Protein AF-A0A497H1S4-F1 (afdb_monomer_lite)

Sequence (123 aa):
MNADQVMNKVVSPHAVWRRMRQLTGRKIEKRAVFELVCHVERQIDRIILRSMEEFEALNEAREVQGLRQKVMIDGTCVAHAIKNMYSDSIYIVPEKGGGDRKESGDDEERHPQLKRSEVFGYG

Secondary structure (DSSP, 8-state):
--GGG----SS-HHHHHHHHHHHH-S---HHHHHHHHHHHHHHHHHHHHHHHHHHHHHHHHHHHTTPPPP-S--HHHHHHHHHHHHTTTT---------------------------------

Structure (mmCIF, N/CA/C/O backbone):
data_AF-A0A497H1S4-F1
#
_entry.id   AF-A0A497H1S4-F1
#
loop_
_atom_site.group_PDB
_atom_site.id
_atom_site.type_symbol
_atom_site.label_atom_id
_atom_site.label_alt_id
_atom_site.label_comp_id
_atom_site.label_asym_id
_atom_site.label_entity_id
_atom_site.label_seq_id
_atom_site.pdbx_PDB_ins_code
_atom_site.Cartn_x
_atom_site.Cartn_y
_atom_site.Cartn_z
_atom_site.occupancy
_atom_site.B_iso_or_equiv
_atom_site.auth_seq_id
_atom_site.auth_comp_id
_atom_site.auth_asym_id
_atom_site.auth_atom_id
_atom_site.pdbx_PDB_model_num
ATOM 1 N N . MET A 1 1 ? -12.106 -28.508 1.057 1.00 40.06 1 MET A N 1
ATOM 2 C CA . MET A 1 1 ? -10.913 -27.841 1.623 1.00 40.06 1 MET A CA 1
ATOM 3 C C . MET A 1 1 ? -11.179 -26.345 1.544 1.00 40.06 1 MET A C 1
ATOM 5 O O . MET A 1 1 ? -11.378 -25.857 0.442 1.00 40.06 1 MET A O 1
ATOM 9 N N . ASN A 1 2 ? -11.342 -25.664 2.684 1.00 40.78 2 ASN A N 1
ATOM 10 C CA . ASN A 1 2 ? -11.758 -24.255 2.731 1.00 40.78 2 ASN A CA 1
ATOM 11 C C . ASN A 1 2 ? -10.594 -23.337 2.344 1.00 40.78 2 ASN A C 1
ATOM 13 O O . ASN A 1 2 ? -9.604 -23.268 3.068 1.00 40.78 2 ASN A O 1
ATOM 17 N N . ALA A 1 3 ? -10.739 -22.621 1.229 1.00 43.22 3 ALA A N 1
ATOM 18 C CA . ALA A 1 3 ? -9.769 -21.641 0.736 1.00 43.22 3 ALA A CA 1
ATOM 19 C C . ALA A 1 3 ? -9.710 -20.350 1.585 1.00 43.22 3 ALA A C 1
ATOM 21 O O . ALA A 1 3 ? -8.822 -19.528 1.392 1.00 43.22 3 ALA A O 1
ATOM 22 N N . ASP A 1 4 ? -10.603 -20.189 2.567 1.00 47.84 4 ASP A N 1
ATOM 23 C CA . ASP A 1 4 ? -10.768 -18.940 3.325 1.00 47.84 4 ASP A CA 1
ATOM 24 C C . ASP A 1 4 ? -9.892 -18.803 4.583 1.00 47.84 4 ASP A C 1
ATOM 26 O O . ASP A 1 4 ? -9.973 -17.793 5.284 1.00 47.84 4 ASP A O 1
ATOM 30 N N . GLN A 1 5 ? -9.059 -19.796 4.920 1.00 41.34 5 GLN A N 1
ATOM 31 C CA . GLN A 1 5 ? -8.368 -19.832 6.222 1.00 41.34 5 GLN A CA 1
ATOM 32 C C . GLN A 1 5 ? -6.869 -19.508 6.217 1.00 41.34 5 GLN A C 1
ATOM 34 O O . GLN A 1 5 ? -6.248 -19.563 7.276 1.00 41.34 5 GLN A O 1
ATOM 39 N N . VAL A 1 6 ? -6.288 -19.090 5.087 1.00 44.25 6 VAL A N 1
ATOM 40 C CA . VAL A 1 6 ? -4.868 -18.677 5.024 1.00 44.25 6 VAL A CA 1
ATOM 41 C C . VAL A 1 6 ? -4.713 -17.236 4.526 1.00 44.25 6 VAL A C 1
ATOM 43 O O . VAL A 1 6 ? -3.748 -16.887 3.857 1.00 44.25 6 VAL A O 1
ATOM 46 N N . MET A 1 7 ? -5.649 -16.353 4.881 1.00 46.69 7 MET A N 1
ATOM 47 C CA . MET A 1 7 ? -5.343 -14.923 4.885 1.00 46.69 7 MET A CA 1
ATOM 48 C C . MET A 1 7 ? -4.631 -14.599 6.196 1.00 46.69 7 MET A C 1
ATOM 50 O O . MET A 1 7 ? -5.265 -14.394 7.234 1.00 46.69 7 MET A O 1
ATOM 54 N N . ASN A 1 8 ? -3.297 -14.574 6.153 1.00 51.38 8 ASN A N 1
ATOM 55 C CA . ASN A 1 8 ? -2.499 -13.845 7.133 1.00 51.38 8 ASN A CA 1
ATOM 56 C C . ASN A 1 8 ? -3.008 -12.399 7.139 1.00 51.38 8 ASN A C 1
ATOM 58 O O . ASN A 1 8 ? -2.667 -11.619 6.255 1.00 51.38 8 ASN A O 1
ATOM 62 N N . LYS A 1 9 ? -3.885 -12.062 8.091 1.00 57.53 9 LYS A N 1
ATOM 63 C CA . LYS A 1 9 ? -4.455 -10.717 8.199 1.00 57.53 9 LYS A CA 1
ATOM 64 C C . LYS A 1 9 ? -3.319 -9.739 8.452 1.00 57.53 9 LYS A C 1
ATOM 66 O O . LYS A 1 9 ? -2.722 -9.750 9.529 1.00 57.53 9 LYS A O 1
ATOM 71 N N . VAL A 1 10 ? -3.025 -8.917 7.448 1.00 71.00 10 VAL A N 1
ATOM 72 C CA . VAL A 1 10 ? -1.909 -7.960 7.449 1.00 71.00 10 VAL A CA 1
ATOM 73 C C . VAL A 1 10 ? -2.091 -6.930 8.570 1.00 71.00 10 VAL A C 1
ATOM 75 O O . VAL A 1 10 ? -1.118 -6.416 9.119 1.00 71.00 10 VAL A O 1
ATOM 78 N N . VAL A 1 11 ? -3.342 -6.674 8.974 1.00 83.44 11 VAL A N 1
ATOM 79 C CA . VAL A 1 11 ? -3.693 -5.711 10.019 1.00 83.44 11 VAL A CA 1
ATOM 80 C C . VAL A 1 11 ? -4.506 -6.382 11.129 1.00 83.44 11 VAL A C 1
ATOM 82 O O . VAL A 1 11 ? -5.591 -6.911 10.907 1.00 83.44 11 VAL A O 1
ATOM 85 N N . SER A 1 12 ? -4.012 -6.322 12.371 1.00 91.75 12 SER A N 1
ATOM 86 C CA . SER A 1 12 ? -4.711 -6.881 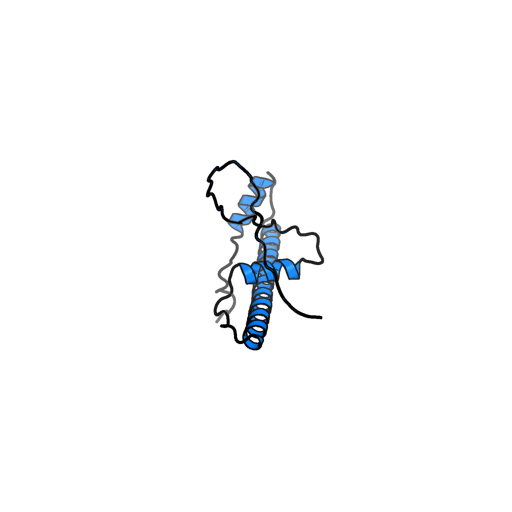13.538 1.00 91.75 12 SER A CA 1
ATOM 87 C C . SER A 1 12 ? -5.894 -6.001 13.975 1.00 91.75 12 SER A C 1
ATOM 89 O O . SER A 1 12 ? -5.669 -4.881 14.454 1.00 91.75 12 SER A O 1
ATOM 91 N N . PRO A 1 13 ? -7.151 -6.499 13.945 1.00 92.56 13 PRO A N 1
ATOM 92 C CA . PRO A 1 13 ? -8.311 -5.717 14.381 1.00 92.56 13 PRO A CA 1
ATOM 93 C C . PRO A 1 13 ? -8.228 -5.282 15.845 1.00 92.56 13 PRO A C 1
ATOM 95 O O . PRO A 1 13 ? -8.664 -4.191 16.205 1.00 92.56 13 PRO A O 1
ATOM 98 N N . HIS A 1 14 ? -7.628 -6.106 16.708 1.00 93.38 14 HIS A N 1
ATOM 99 C CA . HIS A 1 14 ? -7.478 -5.764 18.120 1.00 93.38 14 HIS A CA 1
ATOM 100 C C . HIS A 1 14 ? -6.514 -4.586 18.329 1.00 93.38 14 HIS A C 1
ATOM 102 O O . HIS A 1 14 ? -6.788 -3.706 19.149 1.00 93.38 14 HIS A O 1
ATOM 108 N N . ALA A 1 15 ? -5.412 -4.544 17.571 1.00 93.81 15 ALA A N 1
ATOM 109 C CA . ALA A 1 15 ? -4.461 -3.437 17.622 1.00 93.81 15 ALA A CA 1
ATOM 110 C C . ALA A 1 15 ? -5.105 -2.126 17.144 1.00 93.81 15 ALA A C 1
ATOM 112 O O . ALA A 1 15 ? -4.981 -1.102 17.819 1.00 93.81 15 ALA A O 1
ATOM 113 N N . VAL A 1 16 ? -5.869 -2.179 16.046 1.00 95.06 16 VAL A N 1
ATOM 114 C CA . VAL A 1 16 ? -6.613 -1.026 15.515 1.00 95.06 16 VAL A CA 1
ATOM 115 C C . VAL A 1 16 ? -7.648 -0.530 16.526 1.00 95.06 16 VAL A C 1
ATOM 117 O O . VAL A 1 16 ? -7.634 0.647 16.881 1.00 95.06 16 VAL A O 1
ATOM 120 N N . TRP A 1 17 ? -8.483 -1.417 17.081 1.00 96.19 17 TRP A N 1
ATOM 121 C CA . TRP A 1 17 ? -9.472 -1.050 18.104 1.00 96.19 17 TRP A CA 1
ATOM 122 C C . TRP A 1 17 ? -8.828 -0.368 19.317 1.00 96.19 17 TRP A C 1
ATOM 124 O O . TRP A 1 17 ? -9.299 0.679 19.770 1.00 96.19 17 TRP A O 1
ATOM 134 N N . ARG A 1 18 ? -7.728 -0.939 19.831 1.00 95.38 18 ARG A N 1
ATOM 135 C CA . ARG A 1 18 ? -6.990 -0.383 20.972 1.00 95.38 18 ARG A CA 1
ATOM 136 C C . ARG A 1 18 ? -6.490 1.025 20.657 1.00 95.38 18 ARG A C 1
ATOM 138 O O . ARG A 1 18 ? -6.688 1.929 21.467 1.00 95.38 18 ARG A O 1
ATOM 145 N N . ARG A 1 19 ? -5.894 1.223 19.477 1.00 95.94 19 ARG A N 1
ATOM 146 C CA . ARG A 1 19 ? -5.384 2.528 19.047 1.00 95.94 19 ARG A CA 1
ATOM 147 C C . ARG A 1 19 ? -6.502 3.553 18.886 1.00 95.94 19 ARG A C 1
ATOM 149 O O . ARG A 1 19 ? -6.370 4.670 19.378 1.00 95.94 19 ARG A O 1
ATOM 156 N N . MET A 1 20 ? -7.622 3.179 18.270 1.00 95.75 20 MET A N 1
ATOM 157 C CA . MET A 1 20 ? -8.756 4.090 18.109 1.00 95.75 20 MET A CA 1
ATOM 158 C C . MET A 1 20 ? -9.347 4.507 19.466 1.00 95.75 20 MET A C 1
ATOM 160 O O . MET A 1 20 ? -9.687 5.677 19.650 1.00 95.75 20 MET A O 1
ATOM 164 N N . ARG A 1 21 ? -9.434 3.596 20.449 1.00 96.50 21 ARG A N 1
ATOM 165 C CA . ARG A 1 21 ? -9.882 3.954 21.809 1.00 96.50 21 ARG A CA 1
ATOM 166 C C . ARG A 1 21 ? -8.911 4.895 22.511 1.00 96.50 21 ARG A C 1
ATOM 168 O O . ARG A 1 21 ? -9.370 5.825 23.162 1.00 96.50 21 ARG A O 1
ATOM 175 N N . GLN A 1 22 ? -7.604 4.675 22.369 1.00 96.81 22 GLN A N 1
ATOM 176 C CA . GLN A 1 22 ? -6.584 5.565 22.936 1.00 96.81 22 GLN A CA 1
ATOM 177 C C . GLN A 1 22 ? -6.679 6.984 22.365 1.00 96.81 22 GLN A C 1
ATOM 179 O O . GLN A 1 22 ? -6.569 7.943 23.116 1.00 96.81 22 GLN A O 1
ATOM 184 N N . LEU A 1 23 ? -6.907 7.114 21.055 1.00 96.50 23 LEU A N 1
ATOM 185 C CA . LEU A 1 23 ? -6.989 8.416 20.389 1.00 96.50 23 LEU A CA 1
ATOM 186 C C . LEU A 1 23 ? -8.293 9.164 20.683 1.00 96.50 23 LEU A C 1
ATOM 188 O O . LEU A 1 23 ? -8.289 10.382 20.795 1.00 96.50 23 LEU A O 1
ATOM 192 N N . THR A 1 24 ? -9.415 8.449 20.781 1.00 96.38 24 THR A N 1
ATOM 193 C CA . THR A 1 24 ? -10.738 9.087 20.888 1.00 96.38 24 THR A CA 1
ATOM 194 C C . THR A 1 24 ? -11.275 9.163 22.313 1.00 96.38 24 THR A C 1
ATOM 196 O O . THR A 1 24 ? -12.193 9.937 22.569 1.00 96.38 24 THR A O 1
ATOM 199 N N . GLY A 1 25 ? -10.797 8.311 23.226 1.00 96.88 25 GLY A N 1
ATOM 200 C CA . GLY A 1 25 ? -11.386 8.122 24.556 1.00 96.88 25 GLY A CA 1
ATOM 201 C C . GLY A 1 25 ? -12.799 7.519 24.538 1.00 96.88 25 GLY A C 1
ATOM 202 O O . GLY A 1 25 ? -13.427 7.374 25.587 1.00 96.88 25 GLY A O 1
ATOM 203 N N . ARG A 1 26 ? -13.331 7.145 23.366 1.00 95.88 26 ARG A N 1
ATOM 204 C CA . ARG A 1 26 ? -14.726 6.713 23.199 1.00 95.88 26 ARG A CA 1
ATOM 205 C C . ARG A 1 26 ? -14.868 5.191 23.209 1.00 95.88 26 ARG A C 1
ATOM 207 O O . ARG A 1 26 ? -13.900 4.429 23.110 1.00 95.88 26 ARG A O 1
ATOM 214 N N . LYS A 1 27 ? -16.109 4.729 23.379 1.00 95.81 27 LYS A N 1
ATOM 215 C CA . LYS A 1 27 ? -16.484 3.338 23.091 1.00 95.81 27 LYS A CA 1
ATOM 216 C C . LYS A 1 27 ? -16.544 3.170 21.574 1.00 95.81 27 LYS A C 1
ATOM 218 O O . LYS A 1 27 ? -17.063 4.042 20.887 1.00 95.81 27 LYS A O 1
ATOM 223 N N . ILE A 1 28 ? -16.003 2.063 21.078 1.00 96.50 28 ILE A N 1
ATOM 224 C CA . ILE A 1 28 ? -15.905 1.782 19.644 1.00 96.50 28 ILE A CA 1
ATOM 225 C C . ILE A 1 28 ? -16.509 0.416 19.384 1.00 96.50 28 ILE A C 1
ATOM 227 O O . ILE A 1 28 ? -16.136 -0.568 20.032 1.00 96.50 28 ILE A O 1
ATOM 231 N N . GLU A 1 29 ? -17.441 0.382 18.442 1.00 97.06 29 GLU A N 1
ATOM 232 C CA . GLU A 1 29 ? -18.100 -0.836 18.007 1.00 97.06 29 GLU A CA 1
ATOM 233 C C . GLU A 1 29 ? -17.113 -1.754 17.277 1.00 97.06 29 GLU A C 1
ATOM 235 O O . GLU A 1 29 ? -16.340 -1.316 16.425 1.00 97.06 29 GLU A O 1
ATOM 240 N N . LYS A 1 30 ? -17.156 -3.055 17.584 1.00 91.81 30 LYS A N 1
ATOM 241 C CA . LYS A 1 30 ? -16.293 -4.050 16.931 1.00 91.81 30 LYS A CA 1
ATOM 242 C C . LYS A 1 30 ? -16.494 -4.066 15.414 1.00 91.81 30 LYS A C 1
ATOM 244 O O . LYS A 1 30 ? -15.511 -4.156 14.687 1.00 91.81 30 LYS A O 1
ATOM 249 N N . ARG A 1 31 ? -17.742 -3.942 14.943 1.00 94.75 31 ARG A N 1
ATOM 250 C CA . ARG A 1 31 ? -18.077 -3.935 13.512 1.00 94.75 31 ARG A CA 1
ATOM 251 C C . ARG A 1 31 ? -17.408 -2.778 12.772 1.00 94.75 31 ARG A C 1
ATOM 253 O O . ARG A 1 31 ? -16.825 -3.008 11.722 1.00 94.75 31 ARG A O 1
ATOM 260 N N . ALA A 1 32 ? -17.402 -1.580 13.356 1.00 95.31 32 ALA A N 1
ATOM 261 C CA . ALA A 1 32 ? -16.723 -0.422 12.776 1.00 95.31 32 ALA A CA 1
ATOM 262 C C . ALA A 1 32 ? -15.211 -0.656 12.604 1.00 95.31 32 ALA A C 1
ATOM 264 O O . ALA A 1 32 ? -14.627 -0.248 11.605 1.00 95.31 32 ALA A O 1
ATOM 265 N N . VAL A 1 33 ? -14.575 -1.357 13.550 1.00 95.38 33 VAL A N 1
ATOM 266 C CA . VAL A 1 33 ? -13.156 -1.724 13.425 1.00 95.38 33 VAL A CA 1
ATOM 267 C C . VAL A 1 33 ? -12.930 -2.740 12.316 1.00 95.38 33 VAL A C 1
ATOM 269 O O . VAL A 1 33 ? -11.965 -2.604 11.572 1.00 95.38 33 VAL A O 1
ATOM 272 N N . PHE A 1 34 ? -13.801 -3.741 12.193 1.00 94.00 34 PHE A N 1
ATOM 273 C CA . PHE A 1 34 ? -13.709 -4.706 11.100 1.00 94.00 34 PHE A CA 1
ATOM 274 C C . PHE A 1 34 ? -13.851 -4.034 9.735 1.00 94.00 34 PHE A C 1
ATOM 276 O O . PHE A 1 34 ? -13.017 -4.281 8.873 1.00 94.00 34 PHE A O 1
ATOM 283 N N . GLU A 1 35 ? -14.829 -3.144 9.563 1.00 94.94 35 GLU A N 1
ATOM 284 C CA . GLU A 1 35 ? -14.997 -2.380 8.319 1.00 94.94 35 GLU A CA 1
ATOM 285 C C . GLU A 1 35 ? -13.744 -1.567 7.975 1.00 94.94 35 GLU A C 1
ATOM 287 O O . GLU A 1 35 ? -13.271 -1.605 6.840 1.00 94.94 35 GLU A O 1
ATOM 292 N N . LEU A 1 36 ? -13.146 -0.886 8.961 1.00 94.25 36 LEU A N 1
ATOM 293 C CA . LEU A 1 36 ? -11.904 -0.141 8.756 1.00 94.25 36 LEU A CA 1
ATOM 294 C C . LEU A 1 36 ? -10.736 -1.056 8.365 1.00 94.25 36 LEU A C 1
ATOM 296 O O . LEU A 1 36 ? -9.990 -0.728 7.447 1.00 94.25 36 LEU A O 1
ATOM 300 N N . VAL A 1 37 ? -10.571 -2.195 9.041 1.00 95.12 37 VAL A N 1
ATOM 301 C CA . VAL A 1 37 ? -9.515 -3.164 8.709 1.00 95.12 37 VAL A CA 1
ATOM 302 C C . VAL A 1 37 ? -9.699 -3.686 7.291 1.00 95.12 37 VAL A C 1
ATOM 304 O O . VAL A 1 37 ? -8.757 -3.626 6.510 1.00 95.12 37 VAL A O 1
ATOM 307 N N . CYS A 1 38 ? -10.911 -4.105 6.929 1.00 91.88 38 CYS A N 1
ATOM 308 C CA . CYS A 1 38 ? -11.208 -4.571 5.580 1.00 91.88 38 CYS A CA 1
ATOM 309 C C . CYS A 1 38 ? -10.970 -3.477 4.535 1.00 91.88 38 CYS A C 1
ATOM 311 O O . CYS A 1 38 ? -10.495 -3.765 3.440 1.00 91.88 38 CYS A O 1
ATOM 313 N N . HIS A 1 39 ? -11.280 -2.218 4.854 1.00 94.25 39 HIS A N 1
ATOM 314 C CA . HIS A 1 39 ? -10.962 -1.103 3.972 1.00 94.25 39 HIS A CA 1
ATOM 315 C C . HIS A 1 39 ? -9.449 -0.966 3.769 1.00 94.25 39 HIS A C 1
ATOM 317 O O . HIS A 1 39 ? -9.004 -0.884 2.629 1.00 94.25 39 HIS A O 1
ATOM 323 N N . VAL A 1 40 ? -8.662 -0.975 4.8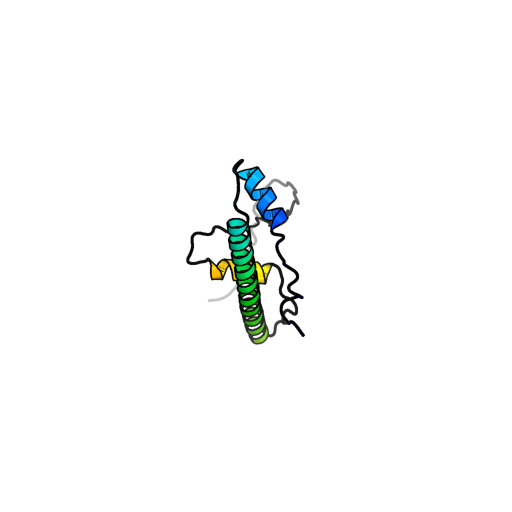48 1.00 93.31 40 VAL A N 1
ATOM 324 C CA . VAL A 1 40 ? -7.198 -0.865 4.777 1.00 93.31 40 VAL A CA 1
ATOM 325 C C . VAL A 1 40 ? -6.586 -2.040 4.015 1.00 93.31 40 VAL A C 1
ATOM 327 O O . VAL A 1 40 ? -5.739 -1.810 3.161 1.00 93.31 40 VAL A O 1
ATOM 330 N N . GLU A 1 41 ? -7.034 -3.272 4.260 1.00 91.19 41 GLU A N 1
ATOM 331 C CA . GLU A 1 41 ? -6.571 -4.461 3.530 1.00 91.19 41 GLU A CA 1
ATOM 332 C C . GLU A 1 41 ? -6.822 -4.317 2.022 1.00 91.19 41 GLU A C 1
ATOM 334 O O . GLU A 1 41 ? -5.893 -4.456 1.232 1.00 91.19 41 GLU A O 1
ATOM 339 N N . ARG A 1 42 ? -8.021 -3.876 1.614 1.00 92.19 42 ARG A N 1
ATOM 340 C CA . ARG A 1 42 ? -8.311 -3.591 0.197 1.00 92.19 42 ARG A CA 1
ATOM 341 C C . 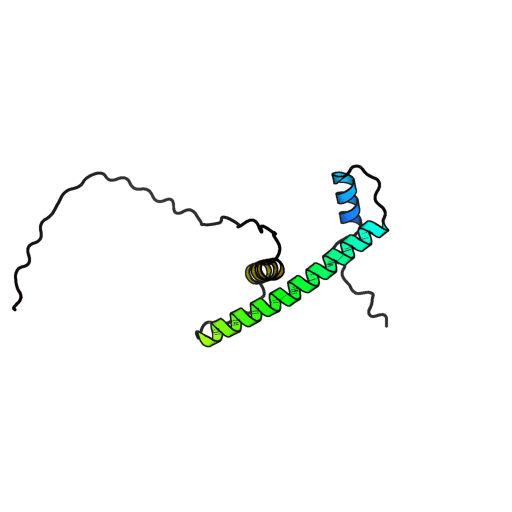ARG A 1 42 ? -7.427 -2.486 -0.386 1.00 92.19 42 ARG A C 1
ATOM 343 O O . ARG A 1 42 ? -7.124 -2.524 -1.576 1.00 92.19 42 ARG A O 1
ATOM 350 N N . GLN A 1 43 ? -7.047 -1.478 0.403 1.00 92.50 43 GLN A N 1
ATOM 351 C CA . GLN A 1 43 ? -6.109 -0.451 -0.067 1.00 92.50 43 GLN A CA 1
ATOM 352 C C . GLN A 1 43 ? -4.696 -1.011 -0.231 1.00 92.50 43 GLN A C 1
ATOM 354 O O . GLN A 1 43 ? -4.030 -0.659 -1.199 1.00 92.50 43 GLN A O 1
ATOM 359 N N . ILE A 1 44 ? -4.252 -1.893 0.669 1.00 92.00 44 ILE A N 1
ATOM 360 C CA . ILE A 1 44 ? -2.961 -2.580 0.547 1.00 92.00 44 ILE A CA 1
ATOM 361 C C . ILE A 1 44 ? -2.924 -3.380 -0.757 1.00 92.00 44 ILE A C 1
ATOM 363 O O . ILE A 1 44 ? -1.980 -3.215 -1.526 1.00 92.00 44 ILE A O 1
ATOM 367 N N . ASP A 1 45 ? -3.971 -4.152 -1.053 1.00 92.25 45 ASP A N 1
ATOM 368 C CA . ASP A 1 45 ? -4.049 -4.936 -2.292 1.00 92.25 45 ASP A CA 1
ATOM 369 C C . ASP A 1 45 ? -3.944 -4.044 -3.536 1.00 92.25 45 ASP A C 1
ATOM 371 O O . ASP A 1 45 ? -3.174 -4.323 -4.455 1.00 92.25 45 ASP A O 1
ATOM 375 N N . ARG A 1 46 ? -4.665 -2.915 -3.548 1.00 93.38 46 ARG A N 1
ATOM 376 C CA . ARG A 1 46 ? -4.600 -1.938 -4.648 1.00 93.38 46 ARG A CA 1
ATOM 377 C C . ARG A 1 46 ? -3.210 -1.331 -4.806 1.00 93.38 46 ARG A C 1
ATOM 379 O O . ARG A 1 46 ? -2.736 -1.205 -5.930 1.00 93.38 46 ARG A O 1
ATOM 386 N N . ILE A 1 47 ? -2.560 -0.970 -3.699 1.00 94.06 47 ILE A N 1
ATOM 387 C CA . ILE A 1 47 ? -1.200 -0.421 -3.719 1.00 94.06 47 ILE A CA 1
ATOM 388 C C . ILE A 1 47 ? -0.220 -1.461 -4.263 1.00 94.06 47 ILE A C 1
ATOM 390 O O . ILE A 1 47 ? 0.638 -1.099 -5.061 1.00 94.06 47 ILE A O 1
ATOM 394 N N . ILE A 1 48 ? -0.346 -2.736 -3.881 1.00 93.75 48 ILE A N 1
ATOM 395 C CA . ILE A 1 48 ? 0.515 -3.816 -4.386 1.00 93.75 48 ILE A CA 1
ATOM 396 C C . ILE A 1 48 ? 0.368 -3.952 -5.901 1.00 93.75 48 ILE A C 1
ATOM 398 O O . ILE A 1 48 ? 1.376 -3.907 -6.605 1.00 93.75 48 ILE A O 1
ATOM 402 N N . LEU A 1 49 ? -0.867 -4.052 -6.402 1.00 94.75 49 LEU A N 1
ATOM 403 C CA . LEU A 1 49 ? -1.126 -4.166 -7.840 1.00 94.75 49 LEU A CA 1
ATOM 404 C C . LEU A 1 49 ? -0.568 -2.965 -8.601 1.00 94.75 49 LEU A C 1
ATOM 406 O O . LEU A 1 49 ? 0.163 -3.130 -9.572 1.00 94.75 49 LEU A O 1
ATOM 410 N N . ARG A 1 50 ? -0.811 -1.748 -8.104 1.00 94.19 50 ARG A N 1
ATOM 411 C CA . ARG A 1 50 ? -0.276 -0.554 -8.754 1.00 94.19 50 ARG A CA 1
ATOM 412 C C . ARG A 1 50 ? 1.251 -0.490 -8.694 1.00 94.19 50 ARG A C 1
ATOM 414 O O . ARG A 1 50 ? 1.885 -0.062 -9.648 1.00 94.19 50 ARG A O 1
ATOM 421 N N . SER A 1 51 ? 1.860 -0.950 -7.604 1.00 94.88 51 SER A N 1
ATOM 422 C CA . SER A 1 51 ? 3.323 -1.026 -7.481 1.00 94.88 51 SER A CA 1
ATOM 423 C C . SER A 1 51 ? 3.937 -1.994 -8.487 1.00 94.88 51 SER A C 1
ATOM 425 O O . SER A 1 51 ? 5.065 -1.762 -8.919 1.00 94.88 51 SER A O 1
ATOM 427 N N . MET A 1 52 ? 3.215 -3.056 -8.860 1.00 96.06 52 MET A N 1
ATOM 428 C CA . MET A 1 52 ? 3.627 -3.964 -9.932 1.00 96.06 52 MET A CA 1
ATOM 429 C C . MET A 1 52 ? 3.577 -3.280 -11.298 1.00 96.06 52 MET A C 1
ATOM 431 O O . MET A 1 52 ? 4.563 -3.341 -12.023 1.00 96.06 52 MET A O 1
ATOM 435 N N . GLU A 1 53 ? 2.496 -2.562 -11.611 1.00 93.50 53 GLU A N 1
ATOM 436 C CA . GLU A 1 53 ? 2.377 -1.813 -12.873 1.00 93.50 53 GLU A CA 1
ATOM 437 C C . GLU A 1 53 ? 3.508 -0.779 -13.027 1.00 93.50 53 GLU A C 1
ATOM 439 O O . GLU A 1 53 ? 4.152 -0.695 -14.070 1.00 93.50 53 GLU A O 1
ATOM 444 N N . GLU A 1 54 ? 3.816 -0.024 -11.966 1.00 92.00 54 GLU A N 1
ATOM 445 C CA . GLU A 1 54 ? 4.923 0.947 -11.976 1.00 92.00 54 GLU A CA 1
ATOM 446 C C . GLU A 1 54 ? 6.297 0.262 -12.099 1.00 92.00 54 GLU A C 1
ATOM 448 O O . GLU A 1 54 ? 7.227 0.803 -12.700 1.00 92.00 54 GLU A O 1
ATOM 453 N N . PHE A 1 55 ? 6.449 -0.929 -11.515 1.00 95.06 55 PHE A N 1
ATOM 454 C CA . PHE A 1 55 ? 7.664 -1.732 -11.629 1.00 95.06 55 PHE A CA 1
ATOM 455 C C . PHE A 1 55 ? 7.881 -2.238 -13.062 1.00 95.06 55 PHE A C 1
ATOM 457 O O . PHE A 1 55 ? 8.999 -2.144 -13.575 1.00 95.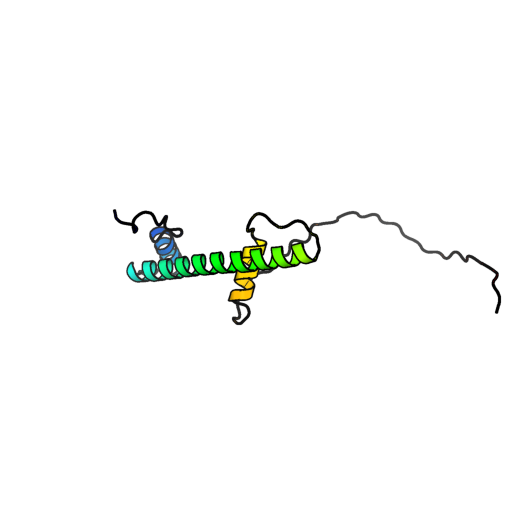06 55 PHE A O 1
ATOM 464 N N . GLU A 1 56 ? 6.828 -2.734 -13.709 1.00 94.88 56 GLU A N 1
ATOM 465 C CA . GLU A 1 56 ? 6.850 -3.191 -15.101 1.00 94.88 56 GLU A CA 1
ATOM 466 C C . GLU A 1 56 ? 7.149 -2.029 -16.052 1.00 94.88 56 GLU A C 1
ATOM 468 O O . GLU A 1 56 ? 8.123 -2.101 -16.800 1.00 94.88 56 GLU A O 1
ATOM 473 N N . ALA A 1 57 ? 6.437 -0.906 -15.921 1.00 91.62 57 ALA A N 1
ATOM 474 C CA . ALA A 1 57 ? 6.673 0.292 -16.728 1.00 91.62 57 ALA A CA 1
ATOM 475 C C . ALA A 1 57 ? 8.118 0.814 -16.601 1.00 91.62 57 ALA A C 1
ATOM 477 O O . ALA A 1 57 ? 8.744 1.226 -17.583 1.00 91.62 57 ALA A O 1
ATOM 478 N N . LEU A 1 58 ? 8.693 0.770 -15.393 1.00 92.25 58 LEU A N 1
ATOM 479 C CA . LEU A 1 58 ? 10.090 1.147 -15.175 1.00 92.25 58 LEU A CA 1
ATOM 480 C C . LEU A 1 58 ? 11.063 0.194 -15.885 1.00 92.25 58 LEU A C 1
ATOM 482 O O . LEU A 1 58 ? 12.097 0.636 -16.394 1.00 92.25 58 LEU A O 1
ATOM 486 N N . ASN A 1 59 ? 10.771 -1.105 -15.891 1.00 95.00 59 ASN A N 1
ATOM 487 C CA . ASN A 1 59 ? 11.602 -2.103 -16.554 1.00 95.00 59 ASN A CA 1
ATOM 488 C C . ASN A 1 59 ? 11.523 -2.012 -18.075 1.00 95.00 59 ASN A C 1
ATOM 490 O O . ASN A 1 59 ? 12.570 -2.090 -18.716 1.00 95.00 59 ASN A O 1
ATOM 494 N N . GLU A 1 60 ? 10.340 -1.763 -18.629 1.00 95.19 60 GLU A N 1
ATOM 495 C CA . GLU A 1 60 ? 10.155 -1.490 -20.057 1.00 95.19 60 GLU A CA 1
ATOM 496 C C . GLU A 1 60 ? 10.973 -0.264 -20.488 1.00 95.19 60 GLU A C 1
ATOM 498 O O . GLU A 1 60 ? 11.752 -0.324 -21.440 1.00 95.19 60 GLU A O 1
ATOM 503 N N . ALA A 1 61 ? 10.895 0.838 -19.734 1.00 93.12 61 ALA A N 1
ATOM 504 C CA . ALA A 1 61 ? 11.672 2.042 -20.027 1.00 93.12 61 ALA A CA 1
ATOM 505 C C . ALA A 1 61 ? 13.191 1.794 -19.970 1.00 93.12 61 ALA A C 1
ATOM 507 O O . ALA A 1 61 ? 13.948 2.324 -20.786 1.00 93.12 61 ALA A O 1
ATOM 508 N N . ARG A 1 62 ? 13.652 0.977 -19.015 1.00 92.88 62 ARG A N 1
ATOM 509 C CA . ARG A 1 62 ? 15.067 0.596 -18.894 1.00 92.88 62 ARG A CA 1
ATOM 510 C C . ARG A 1 62 ? 15.527 -0.285 -20.042 1.00 92.88 62 ARG A C 1
ATOM 512 O O . ARG A 1 62 ? 16.635 -0.087 -20.524 1.00 92.88 62 ARG A O 1
ATOM 519 N N . GLU A 1 63 ? 14.693 -1.218 -20.483 1.00 95.25 63 GLU A N 1
ATOM 520 C CA . GLU A 1 63 ? 14.992 -2.089 -21.616 1.00 95.25 63 GLU A CA 1
ATOM 521 C C . GLU A 1 63 ? 15.203 -1.280 -22.899 1.00 95.25 63 GLU A C 1
ATOM 523 O O . GLU A 1 63 ? 16.223 -1.454 -23.564 1.00 95.25 63 GLU A O 1
ATOM 528 N N . VAL A 1 64 ? 14.324 -0.310 -23.178 1.00 96.00 64 VAL A N 1
ATOM 529 C CA . VAL A 1 64 ? 14.470 0.617 -24.318 1.00 96.00 64 VAL A CA 1
ATOM 530 C C . VAL A 1 64 ? 15.786 1.402 -24.253 1.00 96.00 64 VAL A C 1
ATOM 532 O O . VAL A 1 64 ? 16.392 1.694 -25.282 1.00 96.00 64 VAL A O 1
ATOM 535 N N . GLN A 1 65 ? 16.260 1.725 -23.048 1.00 93.38 65 GLN A N 1
ATOM 536 C CA . GLN A 1 65 ? 17.524 2.432 -22.822 1.00 93.38 65 GLN A CA 1
ATOM 537 C C . GLN A 1 65 ? 18.752 1.503 -22.770 1.00 93.38 65 GLN A C 1
ATOM 539 O O . GLN A 1 65 ? 19.866 1.981 -22.551 1.00 93.38 65 GLN A O 1
ATOM 544 N N . GLY A 1 66 ? 18.579 0.185 -22.928 1.00 95.06 66 GLY A N 1
ATOM 545 C CA . GLY A 1 66 ? 19.654 -0.802 -22.776 1.00 95.06 66 GLY A CA 1
ATOM 546 C C . GLY A 1 66 ? 20.194 -0.913 -21.344 1.00 95.06 66 GLY A C 1
ATOM 547 O O . GLY A 1 66 ? 21.316 -1.371 -21.128 1.00 95.06 66 GLY A O 1
ATOM 548 N N . LEU A 1 67 ? 19.422 -0.465 -20.352 1.00 94.94 67 LEU A N 1
ATOM 549 C CA . LEU A 1 67 ? 19.782 -0.503 -18.940 1.00 94.94 67 LEU A CA 1
ATOM 550 C C . LEU A 1 67 ? 19.348 -1.816 -18.287 1.00 94.94 67 LEU A C 1
ATOM 552 O O . LEU A 1 67 ? 18.378 -2.462 -18.678 1.00 94.94 67 LEU A O 1
ATOM 556 N N . ARG A 1 68 ? 20.042 -2.186 -17.206 1.00 94.25 68 ARG A N 1
ATOM 557 C CA . ARG A 1 68 ? 19.694 -3.374 -16.421 1.00 94.25 68 ARG A CA 1
ATOM 558 C C . ARG A 1 68 ? 18.311 -3.223 -15.776 1.00 94.25 68 ARG A C 1
ATOM 560 O O . ARG A 1 68 ? 18.066 -2.294 -14.994 1.00 94.25 68 ARG A O 1
ATOM 567 N N . GLN A 1 69 ? 17.448 -4.199 -16.039 1.00 95.12 69 GLN A N 1
ATOM 568 C CA . GLN A 1 69 ? 16.135 -4.312 -15.412 1.00 95.12 69 GLN A CA 1
ATOM 569 C C . GLN A 1 69 ? 16.242 -4.518 -13.894 1.00 95.12 69 GLN A C 1
ATOM 571 O O . GLN A 1 69 ? 17.187 -5.111 -13.360 1.00 95.12 69 GLN A O 1
ATOM 576 N N . LYS A 1 70 ? 15.253 -3.987 -13.186 1.00 92.88 70 LYS A N 1
ATOM 577 C CA . LYS A 1 70 ? 15.036 -4.170 -11.759 1.00 92.88 70 LYS A CA 1
ATOM 578 C C . LYS A 1 70 ? 14.407 -5.543 -11.522 1.00 92.88 70 LYS A C 1
ATOM 580 O O . LYS A 1 70 ? 13.571 -5.987 -12.297 1.00 92.88 70 LYS A O 1
ATOM 585 N N . VAL A 1 71 ? 14.796 -6.199 -10.431 1.00 93.69 71 VAL A N 1
ATOM 586 C CA . VAL A 1 71 ? 14.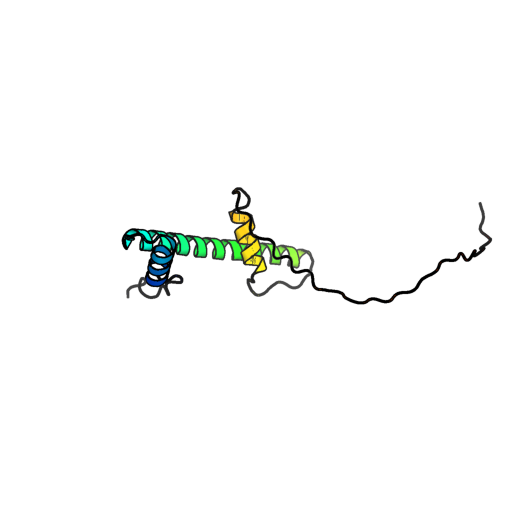368 -7.579 -10.111 1.00 93.69 71 VAL A CA 1
ATOM 587 C C . VAL A 1 71 ? 13.376 -7.623 -8.941 1.00 93.69 71 VAL A C 1
ATOM 589 O O . VAL A 1 71 ? 12.744 -8.641 -8.693 1.00 93.69 71 VAL A O 1
ATOM 592 N N . MET A 1 72 ? 13.230 -6.520 -8.204 1.00 95.00 72 MET A N 1
ATOM 593 C CA . MET A 1 72 ? 12.427 -6.458 -6.984 1.00 95.00 72 MET A CA 1
ATOM 594 C C . MET A 1 72 ? 11.659 -5.141 -6.901 1.00 95.00 72 MET A C 1
ATOM 596 O O . MET A 1 72 ? 12.216 -4.079 -7.188 1.00 95.00 72 MET A O 1
ATOM 600 N N . ILE A 1 73 ? 10.408 -5.223 -6.454 1.00 93.81 73 ILE A N 1
ATOM 601 C CA . ILE A 1 73 ? 9.605 -4.066 -6.053 1.00 93.81 73 ILE A CA 1
ATOM 602 C C . ILE A 1 73 ? 10.217 -3.488 -4.780 1.00 93.81 73 ILE A C 1
ATOM 604 O O . ILE A 1 73 ? 10.350 -4.186 -3.776 1.00 93.81 73 ILE A O 1
ATOM 608 N N . ASP A 1 74 ? 10.587 -2.215 -4.811 1.00 92.75 74 ASP A N 1
ATOM 609 C CA . ASP A 1 74 ? 11.131 -1.520 -3.650 1.00 92.75 74 ASP A CA 1
ATOM 610 C C . ASP A 1 74 ? 10.233 -0.363 -3.205 1.00 92.75 74 ASP A C 1
ATOM 612 O O . ASP A 1 74 ? 9.153 -0.120 -3.748 1.00 92.75 74 ASP A O 1
ATOM 616 N N . GLY A 1 75 ? 10.692 0.367 -2.187 1.00 91.00 75 GLY A N 1
ATOM 617 C CA . GLY A 1 75 ? 9.955 1.504 -1.644 1.00 91.00 75 GLY A CA 1
ATOM 618 C C . GLY A 1 75 ? 9.667 2.599 -2.674 1.00 91.00 75 GLY A C 1
ATOM 619 O O . GLY A 1 75 ? 8.666 3.294 -2.530 1.00 91.00 75 GLY A O 1
ATOM 620 N N . THR A 1 76 ? 10.485 2.742 -3.722 1.00 90.50 76 THR A N 1
ATOM 621 C CA . THR A 1 76 ? 10.253 3.728 -4.785 1.00 90.50 76 THR A CA 1
ATOM 622 C C . THR A 1 76 ? 9.071 3.328 -5.660 1.00 90.50 76 THR A C 1
ATOM 624 O O . THR A 1 76 ? 8.215 4.171 -5.918 1.00 90.50 76 THR A O 1
ATOM 627 N N . CYS A 1 77 ? 8.965 2.050 -6.044 1.00 90.69 77 CYS A N 1
ATOM 628 C CA . CYS A 1 77 ? 7.798 1.534 -6.770 1.00 90.69 77 CYS A CA 1
ATOM 629 C C . CYS A 1 77 ? 6.502 1.769 -5.977 1.00 90.69 77 CYS A C 1
ATOM 631 O O . CYS A 1 77 ? 5.525 2.274 -6.524 1.00 90.69 77 CYS A O 1
ATOM 633 N N . VAL A 1 78 ? 6.523 1.495 -4.667 1.00 93.62 78 VAL A N 1
ATOM 634 C CA . VAL A 1 78 ? 5.366 1.718 -3.782 1.00 93.62 78 VAL A CA 1
ATOM 635 C C . VAL A 1 78 ? 5.037 3.205 -3.634 1.00 93.62 78 VAL A C 1
ATOM 637 O O . VAL A 1 78 ? 3.873 3.593 -3.705 1.00 93.62 78 VAL A O 1
ATOM 640 N N . ALA A 1 79 ? 6.044 4.060 -3.451 1.00 90.25 79 ALA A N 1
ATOM 641 C CA . ALA A 1 79 ? 5.839 5.501 -3.324 1.00 90.25 79 ALA A CA 1
ATOM 642 C C . ALA A 1 79 ? 5.248 6.111 -4.603 1.00 90.25 79 ALA A C 1
ATOM 644 O O . ALA A 1 79 ? 4.342 6.939 -4.521 1.00 90.25 79 ALA A O 1
ATOM 645 N N . HIS A 1 80 ? 5.727 5.683 -5.774 1.00 89.06 80 HIS A N 1
ATOM 646 C CA . HIS A 1 80 ? 5.188 6.110 -7.065 1.00 89.06 80 HIS A CA 1
ATOM 647 C C . HIS A 1 80 ? 3.756 5.621 -7.261 1.00 89.06 80 HIS A C 1
ATOM 649 O O . HIS A 1 80 ? 2.894 6.417 -7.620 1.00 89.06 80 HIS A O 1
ATOM 655 N N . ALA A 1 81 ? 3.478 4.358 -6.934 1.00 91.94 81 ALA A N 1
ATOM 656 C CA . ALA A 1 81 ? 2.131 3.809 -6.992 1.00 91.94 81 ALA A CA 1
ATOM 657 C C . ALA A 1 81 ? 1.152 4.611 -6.128 1.00 91.94 81 ALA A C 1
ATOM 659 O O . ALA A 1 81 ? 0.111 5.036 -6.616 1.00 91.94 81 ALA A O 1
ATOM 660 N N . ILE A 1 82 ? 1.511 4.898 -4.872 1.00 91.81 82 ILE A N 1
ATOM 661 C CA . ILE A 1 82 ? 0.693 5.732 -3.979 1.00 91.81 82 ILE A CA 1
ATOM 662 C C . ILE A 1 82 ? 0.513 7.131 -4.576 1.00 91.81 82 ILE A C 1
ATOM 664 O O . ILE A 1 82 ? -0.612 7.620 -4.652 1.00 91.81 82 ILE A O 1
ATOM 668 N N . LYS A 1 83 ? 1.594 7.775 -5.029 1.00 89.12 83 LYS A N 1
ATOM 669 C CA . LYS A 1 83 ? 1.520 9.113 -5.626 1.00 89.12 83 LYS A CA 1
ATOM 670 C C . LYS A 1 83 ? 0.567 9.142 -6.821 1.00 89.12 83 LYS A C 1
ATOM 672 O O . LYS A 1 83 ? -0.262 10.037 -6.884 1.00 89.12 83 LYS A O 1
ATOM 677 N N . ASN A 1 84 ? 0.647 8.162 -7.715 1.00 87.50 84 ASN A N 1
ATOM 678 C CA . ASN A 1 84 ? -0.172 8.093 -8.925 1.00 87.50 84 ASN A CA 1
ATOM 679 C C . ASN A 1 84 ? -1.626 7.693 -8.631 1.00 87.50 84 ASN A C 1
ATOM 681 O O . ASN A 1 84 ? -2.536 8.145 -9.314 1.00 87.50 84 ASN A O 1
ATOM 685 N N . MET A 1 85 ? -1.873 6.882 -7.598 1.00 87.00 85 MET A N 1
ATOM 686 C CA . MET A 1 85 ? -3.236 6.555 -7.156 1.00 87.00 85 MET A CA 1
ATOM 687 C C . MET A 1 85 ? -3.971 7.767 -6.590 1.00 87.00 85 MET A C 1
ATOM 689 O O . MET A 1 85 ? -5.190 7.864 -6.714 1.00 87.00 85 MET A O 1
ATOM 693 N N . TYR A 1 86 ? -3.237 8.654 -5.921 1.00 83.69 86 TYR A N 1
ATOM 694 C CA . TYR A 1 86 ? -3.808 9.767 -5.179 1.00 83.69 86 TYR A CA 1
ATOM 695 C C . TYR A 1 86 ? -3.489 11.127 -5.796 1.00 83.69 86 TYR A C 1
ATOM 697 O O . TYR A 1 86 ? -3.868 12.118 -5.194 1.00 83.69 86 TYR A O 1
ATOM 705 N N . SER A 1 87 ? -2.858 11.218 -6.971 1.00 71.56 87 SER A N 1
ATOM 706 C CA . SER A 1 87 ? -2.458 12.496 -7.585 1.00 71.56 87 SER A CA 1
ATOM 707 C C . SER A 1 87 ? -3.632 13.409 -7.952 1.00 71.56 87 SER A C 1
ATOM 709 O O . SER A 1 87 ? -3.445 14.620 -8.017 1.00 71.56 87 SER A O 1
ATOM 711 N N . ASP A 1 88 ? -4.839 12.857 -8.103 1.00 60.06 88 ASP A N 1
ATOM 712 C CA . ASP A 1 88 ? -6.082 13.623 -8.300 1.00 60.06 88 ASP A CA 1
ATOM 713 C C . ASP A 1 88 ? -6.774 14.002 -6.974 1.00 60.06 88 ASP A C 1
ATOM 715 O O . ASP A 1 88 ? -7.809 14.668 -6.949 1.00 60.06 88 ASP A O 1
ATOM 719 N N . SER A 1 89 ? -6.204 13.585 -5.843 1.00 54.62 89 SER A N 1
ATOM 720 C CA . SER A 1 89 ? -6.689 13.863 -4.495 1.00 54.62 89 SER A CA 1
ATOM 721 C C . SER A 1 89 ? -5.613 14.602 -3.696 1.00 54.62 89 SER A C 1
ATOM 723 O O . SER A 1 89 ? -4.422 14.375 -3.856 1.00 54.62 89 SER A O 1
ATOM 725 N N . ILE A 1 90 ? -6.005 15.523 -2.824 1.00 50.91 90 ILE A N 1
ATOM 726 C CA . ILE A 1 90 ? -5.095 16.408 -2.075 1.00 50.91 90 ILE A CA 1
ATOM 727 C C . ILE A 1 90 ? -4.385 15.622 -0.944 1.00 50.91 90 ILE A C 1
ATOM 729 O O . ILE A 1 90 ? -4.556 15.910 0.238 1.00 50.91 90 ILE A O 1
ATOM 733 N N . TYR A 1 91 ? -3.623 14.579 -1.277 1.00 48.62 91 TYR A N 1
ATOM 734 C CA . TYR A 1 91 ? -2.798 13.814 -0.345 1.00 48.62 91 TYR A CA 1
ATOM 735 C C . TYR A 1 91 ? -1.339 14.241 -0.491 1.00 48.62 91 TYR A C 1
ATOM 737 O O . TYR A 1 91 ? -0.611 13.806 -1.381 1.00 48.62 91 TYR A O 1
ATOM 745 N N . ILE A 1 92 ? -0.905 15.110 0.421 1.00 50.53 92 ILE A N 1
ATOM 746 C CA . ILE A 1 92 ? 0.498 15.489 0.578 1.00 50.53 92 ILE A CA 1
ATOM 747 C C . ILE A 1 92 ? 1.226 14.291 1.192 1.00 50.53 92 ILE A C 1
ATOM 749 O O . ILE A 1 92 ? 1.180 14.070 2.403 1.00 50.53 92 ILE A O 1
ATOM 753 N N . VAL A 1 93 ? 1.884 13.489 0.357 1.00 49.28 93 VAL A N 1
ATOM 754 C CA . VAL A 1 93 ? 2.917 12.569 0.838 1.00 49.28 93 VAL A CA 1
ATOM 755 C C . VAL A 1 93 ? 4.077 13.445 1.324 1.00 49.28 93 VAL A C 1
ATOM 757 O O . VAL A 1 93 ? 4.569 14.251 0.535 1.00 49.28 93 VAL A O 1
ATOM 760 N N . PRO A 1 94 ? 4.512 13.357 2.595 1.00 44.25 94 PRO A N 1
ATOM 761 C CA . PRO A 1 94 ? 5.656 14.129 3.051 1.00 44.25 94 PRO A CA 1
ATOM 762 C C . PRO A 1 94 ? 6.889 13.688 2.260 1.00 44.25 94 PRO A C 1
ATOM 764 O O . PRO A 1 94 ? 7.323 12.537 2.360 1.00 44.25 94 PRO A O 1
ATOM 767 N N . GLU A 1 95 ? 7.437 14.599 1.456 1.00 43.44 95 GLU A N 1
ATOM 768 C CA . GLU A 1 95 ? 8.743 14.421 0.834 1.00 43.44 95 GLU A CA 1
ATOM 769 C C . GLU A 1 95 ? 9.757 14.139 1.944 1.00 43.44 95 GLU A C 1
ATOM 771 O O . GLU A 1 95 ? 9.997 14.965 2.828 1.00 43.44 95 GLU A O 1
ATOM 776 N N . LYS A 1 96 ? 10.359 12.947 1.928 1.00 49.59 96 LYS A N 1
ATOM 777 C CA . LYS A 1 96 ? 11.571 12.710 2.707 1.00 49.59 96 LYS A CA 1
ATOM 778 C C . LYS A 1 96 ? 12.671 13.581 2.103 1.00 49.59 96 LYS A C 1
ATOM 780 O O . LYS A 1 96 ? 13.300 13.194 1.124 1.00 49.59 96 LYS A O 1
ATOM 785 N N . GLY A 1 97 ? 12.904 14.740 2.715 1.00 47.09 97 GLY A N 1
ATOM 786 C CA . GLY A 1 97 ? 14.153 15.478 2.588 1.00 47.09 97 GLY A CA 1
ATOM 787 C C . GLY A 1 97 ? 15.295 14.593 3.079 1.00 47.09 97 GLY A C 1
ATOM 788 O O . GLY A 1 97 ? 15.445 14.360 4.276 1.00 47.09 97 GLY A O 1
ATOM 789 N N . GLY A 1 98 ? 16.050 14.043 2.138 1.00 38.94 98 GLY A N 1
ATOM 790 C CA . GLY A 1 98 ? 17.196 13.178 2.386 1.00 38.94 98 GLY A CA 1
ATOM 791 C C . GLY A 1 98 ? 18.229 13.388 1.292 1.00 38.94 98 GLY A C 1
ATOM 792 O O . GLY A 1 98 ? 18.441 12.506 0.470 1.00 38.94 98 GLY A O 1
ATOM 793 N N . GLY A 1 99 ? 18.802 14.591 1.246 1.00 36.12 99 GLY A N 1
ATOM 794 C CA . GLY A 1 99 ? 20.036 14.871 0.522 1.00 36.12 99 GLY A CA 1
ATOM 795 C C . GLY A 1 99 ? 21.175 14.925 1.531 1.00 36.12 99 GLY A C 1
ATOM 796 O O . GLY A 1 99 ? 21.200 15.815 2.379 1.00 36.12 99 GLY A O 1
ATOM 797 N N . ASP A 1 100 ? 22.056 13.933 1.467 1.00 40.28 100 ASP A N 1
ATOM 798 C CA . ASP A 1 100 ? 23.229 13.780 2.320 1.00 40.28 100 ASP A CA 1
ATOM 799 C C . ASP A 1 100 ? 24.123 15.027 2.366 1.00 40.28 100 ASP A C 1
ATOM 801 O O . ASP A 1 100 ? 24.366 15.709 1.368 1.00 40.28 100 ASP A O 1
ATOM 805 N N . ARG A 1 101 ? 24.665 15.267 3.563 1.00 43.88 101 ARG A N 1
ATOM 806 C CA . ARG A 1 101 ? 25.779 16.177 3.839 1.00 43.88 101 ARG A CA 1
ATOM 807 C C . ARG A 1 101 ? 26.932 15.954 2.852 1.00 43.88 101 ARG A C 1
ATOM 809 O O . ARG A 1 101 ? 27.465 14.851 2.762 1.00 43.88 101 ARG A O 1
ATOM 816 N N . LYS A 1 102 ? 27.431 17.041 2.263 1.00 40.88 102 LYS A N 1
ATOM 817 C CA . LYS A 1 102 ? 28.869 17.208 2.022 1.00 40.88 102 LYS A CA 1
ATOM 818 C C . LYS A 1 102 ? 29.347 18.448 2.760 1.00 40.88 102 LYS A C 1
ATOM 820 O O . LYS A 1 102 ? 29.232 19.571 2.289 1.00 40.88 102 LYS A O 1
ATOM 825 N N . GLU A 1 103 ? 29.821 18.181 3.966 1.00 39.44 103 GLU A N 1
ATOM 826 C CA . GLU A 1 103 ? 30.764 19.003 4.701 1.00 39.44 103 GLU A CA 1
ATOM 827 C C . GLU A 1 103 ? 32.146 18.777 4.077 1.00 39.44 103 GLU A C 1
ATOM 829 O O . GLU A 1 103 ? 32.652 17.657 4.060 1.00 39.44 103 GLU A O 1
ATOM 834 N N . SER A 1 104 ? 32.722 19.835 3.523 1.00 38.66 104 SER A N 1
ATOM 835 C CA . SER A 1 104 ? 34.166 20.006 3.386 1.00 38.66 104 SER A CA 1
ATOM 836 C C . SER A 1 104 ? 34.388 21.497 3.191 1.00 38.66 104 SER A C 1
ATOM 838 O O . SER A 1 104 ? 34.144 22.034 2.109 1.00 38.66 104 SER A O 1
ATOM 840 N N . GLY A 1 105 ? 34.729 22.156 4.297 1.00 33.59 105 GLY A N 1
ATOM 841 C CA . GLY A 1 105 ? 35.350 23.466 4.263 1.00 33.59 105 GLY A CA 1
ATOM 842 C C . GLY A 1 105 ? 36.731 23.368 3.628 1.00 33.59 105 GLY A C 1
ATOM 843 O O . GLY A 1 105 ? 37.356 22.313 3.661 1.00 33.59 105 GLY A O 1
ATOM 844 N N . ASP A 1 106 ? 37.153 24.463 3.020 1.00 36.59 106 ASP A N 1
ATOM 845 C CA . ASP A 1 106 ? 38.374 25.131 3.445 1.00 36.59 106 ASP A CA 1
ATOM 846 C C . ASP A 1 106 ? 38.290 26.592 2.996 1.00 36.59 106 ASP A C 1
ATOM 848 O O . ASP A 1 106 ? 37.940 26.909 1.856 1.00 36.59 106 ASP A O 1
ATOM 852 N N . ASP A 1 107 ? 38.528 27.468 3.967 1.00 42.56 107 ASP A N 1
ATOM 853 C CA . ASP A 1 107 ? 38.836 28.876 3.793 1.00 42.56 107 ASP A CA 1
ATOM 854 C C . ASP A 1 107 ? 40.036 29.039 2.851 1.00 42.56 107 ASP A C 1
ATOM 856 O O . ASP A 1 107 ? 41.073 28.432 3.091 1.00 42.56 107 ASP A O 1
ATOM 860 N N . GLU A 1 108 ? 39.944 29.920 1.850 1.00 39.09 108 GLU A N 1
ATOM 861 C CA . GLU A 1 108 ? 41.047 30.841 1.547 1.00 39.09 108 GLU A CA 1
ATOM 862 C C . GLU A 1 108 ? 40.593 32.017 0.661 1.00 39.09 108 GLU A C 1
ATOM 864 O O . GLU A 1 108 ? 40.289 31.918 -0.527 1.00 39.09 108 GLU A O 1
ATOM 869 N N . GLU A 1 109 ? 40.510 33.159 1.335 1.00 46.66 109 GLU A N 1
ATOM 870 C CA . GLU A 1 109 ? 40.813 34.516 0.892 1.00 46.66 109 GLU A CA 1
ATOM 871 C C . GLU A 1 109 ? 41.614 34.697 -0.430 1.00 46.66 109 GLU A C 1
ATOM 873 O O . GLU A 1 109 ? 42.651 34.079 -0.640 1.00 46.66 109 GLU A O 1
ATOM 878 N N . ARG A 1 110 ? 41.224 35.752 -1.179 1.00 39.06 110 ARG A N 1
ATOM 879 C CA . ARG A 1 110 ? 42.012 36.614 -2.110 1.00 39.06 110 ARG A CA 1
ATOM 880 C C . ARG A 1 110 ? 41.988 36.320 -3.624 1.00 39.06 110 ARG A C 1
ATOM 882 O O . ARG A 1 110 ? 42.653 35.441 -4.154 1.00 39.06 110 ARG A O 1
ATOM 889 N N . HIS A 1 111 ? 41.352 37.251 -4.344 1.00 41.69 111 HIS A N 1
ATOM 890 C CA . HIS A 1 111 ? 41.710 37.688 -5.708 1.00 41.69 111 HIS A CA 1
ATOM 891 C C . HIS A 1 111 ? 43.213 38.063 -5.797 1.00 41.69 111 HIS A C 1
ATOM 893 O O . HIS A 1 111 ? 43.715 38.641 -4.829 1.00 41.69 111 HIS A O 1
ATOM 899 N N . PRO A 1 112 ? 43.931 37.859 -6.933 1.00 46.91 112 PRO A N 1
ATOM 900 C CA . PRO A 1 112 ? 43.775 38.742 -8.098 1.00 46.91 112 PRO A CA 1
ATOM 901 C C . PRO A 1 112 ? 44.057 38.140 -9.496 1.00 46.91 112 PRO A C 1
ATOM 903 O O . PRO A 1 112 ? 44.538 37.029 -9.684 1.00 46.91 112 PRO A O 1
ATOM 906 N N . GLN A 1 113 ? 43.722 38.973 -10.483 1.00 47.12 113 GLN A N 1
ATOM 907 C CA . GLN A 1 113 ? 43.928 38.884 -11.930 1.00 47.12 113 GLN A CA 1
ATOM 908 C C . GLN A 1 113 ? 45.258 38.260 -12.386 1.00 47.12 113 GLN A C 1
ATOM 910 O O . GLN A 1 113 ? 46.328 38.656 -11.930 1.00 47.12 113 GLN A O 1
ATOM 915 N N . LEU A 1 114 ? 45.194 37.455 -13.451 1.00 39.53 114 LEU A N 1
ATOM 916 C CA . LEU A 1 114 ? 46.322 37.254 -14.359 1.00 39.53 114 LEU A CA 1
ATOM 917 C C . LEU A 1 114 ? 45.846 37.270 -15.814 1.00 39.53 114 LEU A C 1
ATOM 919 O O . LEU A 1 114 ? 45.134 36.388 -16.286 1.00 39.53 114 LEU A O 1
ATOM 923 N N . LYS A 1 115 ? 46.259 38.335 -16.509 1.00 45.69 115 LYS A N 1
ATOM 924 C CA . LYS A 1 115 ? 46.247 38.467 -17.966 1.00 45.69 115 LYS A CA 1
ATOM 925 C C . LYS A 1 115 ? 46.987 37.277 -18.575 1.00 45.69 115 LYS A C 1
ATOM 927 O O . LYS A 1 115 ? 48.134 37.029 -18.205 1.00 45.69 115 LYS A O 1
ATOM 932 N N . ARG A 1 116 ? 46.394 36.627 -19.575 1.00 39.00 116 ARG A N 1
ATOM 933 C CA . ARG A 1 116 ? 47.154 35.827 -20.535 1.00 39.00 116 ARG A CA 1
ATOM 934 C C . ARG A 1 116 ? 46.770 36.224 -21.952 1.00 39.00 116 ARG A C 1
ATOM 936 O O . ARG A 1 116 ? 45.632 36.091 -22.379 1.00 39.00 116 ARG A O 1
ATOM 943 N N . SER A 1 117 ? 47.759 36.801 -22.610 1.00 45.53 117 SER A N 1
ATOM 944 C CA . SER A 1 117 ? 47.868 37.095 -24.029 1.00 45.53 117 SER A CA 1
ATOM 945 C C . SER A 1 117 ? 48.012 35.818 -24.857 1.00 45.53 117 SER A C 1
ATOM 947 O O . SER A 1 117 ? 48.932 35.056 -24.576 1.00 45.53 117 SER A O 1
ATOM 949 N N . GLU A 1 118 ? 47.208 35.678 -25.909 1.00 48.09 118 GLU A N 1
ATOM 950 C CA . GLU A 1 118 ? 47.454 34.898 -27.140 1.00 48.09 118 GLU A CA 1
ATOM 951 C C . GLU A 1 118 ? 46.670 35.659 -28.233 1.00 48.09 118 GLU A C 1
ATOM 953 O O . GLU A 1 118 ? 45.461 35.813 -28.119 1.00 48.09 118 GLU A O 1
ATOM 958 N N . VAL A 1 119 ? 47.253 36.529 -29.062 1.00 47.28 119 VAL A N 1
ATOM 959 C CA . VAL A 1 119 ? 48.083 36.333 -30.267 1.00 47.28 119 VAL A CA 1
ATOM 960 C C . VAL A 1 119 ? 47.651 35.184 -31.201 1.00 47.28 119 VAL A C 1
ATOM 962 O O . VAL A 1 119 ? 47.793 34.019 -30.857 1.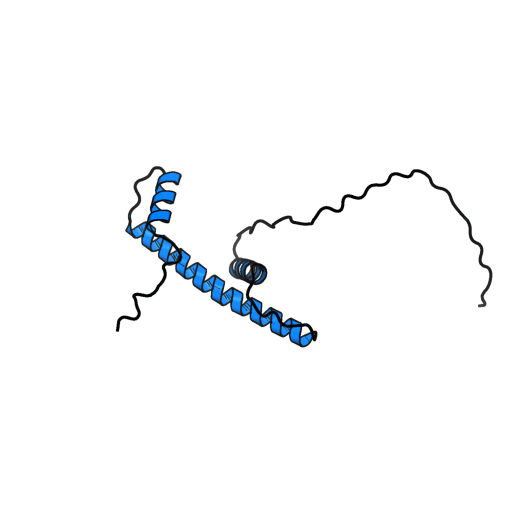00 47.28 119 VAL A O 1
ATOM 965 N N . PHE A 1 120 ? 47.279 35.601 -32.425 1.00 40.50 120 PHE A N 1
ATOM 966 C CA . PHE A 1 120 ? 47.154 34.906 -33.724 1.00 40.50 120 PHE A CA 1
ATOM 967 C C . PHE A 1 120 ? 45.836 34.218 -34.126 1.00 40.50 120 PHE A C 1
ATOM 969 O O . PHE A 1 120 ? 45.426 33.226 -33.540 1.00 40.50 120 PHE A O 1
ATOM 976 N N . GLY A 1 121 ? 45.303 34.652 -35.285 1.00 34.22 121 GLY A N 1
ATOM 977 C CA . GLY A 1 121 ? 44.684 33.736 -36.254 1.00 34.22 121 GLY A CA 1
ATOM 978 C C . GLY A 1 121 ? 43.622 34.314 -37.203 1.00 34.22 121 GLY A C 1
ATOM 979 O O . GLY A 1 121 ? 42.448 34.168 -36.917 1.00 34.22 121 GLY A O 1
ATOM 980 N N . TYR A 1 122 ? 44.073 34.894 -38.326 1.00 38.97 122 TYR A N 1
ATOM 981 C CA . TYR A 1 122 ? 43.471 34.975 -39.679 1.00 38.97 122 TYR A CA 1
ATOM 982 C C . TYR A 1 122 ? 41.960 35.215 -39.891 1.00 38.97 122 TYR A C 1
ATOM 984 O O . TYR A 1 122 ? 41.118 34.401 -39.519 1.00 38.97 122 TYR A O 1
ATOM 992 N N . GLY A 1 123 ? 41.665 36.256 -40.680 1.00 37.72 123 GLY A N 1
ATOM 993 C CA . GLY A 1 123 ? 40.373 36.528 -41.314 1.00 37.72 123 GLY A CA 1
ATOM 994 C C . GLY A 1 123 ? 40.288 37.958 -41.809 1.00 37.72 123 GLY A C 1
ATOM 995 O O . GLY A 1 123 ? 39.643 38.754 -41.099 1.00 37.72 123 GLY A O 1
#

Radius of gyration: 27.85 Å; chains: 1; bounding box: 66×67×66 Å

Foldseek 3Di:
DDPPPPPPQPDDLVVQLVVVCVVPVDDDDSVVSVVVSVVVVVVVVQLVVLLVVLLVVVQVVCVVVVHDRDDDRDPVSSVVSVCVVCVVPPDDDPPPPDDDDDDDDDDDDDDDDDDDDDDDDDD

pLDDT: mean 74.99, std 24.06, range [33.59, 97.06]